Protein AF-A0A7X7MRE0-F1 (afdb_monomer_lite)

Radius of gyration: 24.05 Å; chains: 1; bounding box: 52×18×56 Å

Foldseek 3Di:
DPPPDPDPVVVVVVVVVVVVVVVVVVCCVVCVPVPDDPQDPVNVVVVVVVVVVVVVVD

Secondary structure (DSSP, 8-state):
-BTTBS-HHHHHHHHHHHHHHHHHHHHHHHHTTSSPPP--HHHHHHHHHHHHHHHHH-

Sequence (58 aa):
MIAGIPDPWVAAAYLLSISGAAVCVAYGITNWNKGDEPVGPEDIKWAEEEKEEIEAVL

pLDDT: mean 92.0, std 6.65, range [68.0, 98.62]

Structure (mmCIF, N/CA/C/O backbone):
data_AF-A0A7X7MRE0-F1
#
_entry.id   AF-A0A7X7MRE0-F1
#
loop_
_atom_site.group_PDB
_atom_site.id
_atom_site.type_symbol
_atom_site.label_atom_id
_atom_site.label_alt_id
_atom_site.label_comp_id
_atom_site.label_asym_id
_atom_site.label_entity_id
_atom_site.label_seq_id
_atom_site.pdbx_PDB_ins_code
_atom_site.Cartn_x
_atom_site.Cartn_y
_atom_site.Cartn_z
_atom_site.occupancy
_atom_site.B_iso_or_equiv
_atom_site.auth_seq_id
_atom_site.auth_comp_id
_atom_site.auth_asym_id
_atom_site.auth_atom_id
_atom_site.pdbx_PDB_model_num
ATOM 1 N N . MET A 1 1 ? 19.706 -1.269 -21.031 1.00 68.00 1 MET A N 1
ATOM 2 C CA . MET A 1 1 ? 18.442 -2.028 -21.080 1.00 68.00 1 MET A CA 1
ATOM 3 C C . MET A 1 1 ? 18.305 -2.815 -19.784 1.00 68.00 1 MET A C 1
ATOM 5 O O . MET A 1 1 ? 19.166 -3.638 -19.506 1.00 68.00 1 MET A O 1
ATOM 9 N N . ILE A 1 2 ? 17.293 -2.519 -18.970 1.00 85.94 2 ILE A N 1
ATOM 10 C CA . ILE A 1 2 ? 17.003 -3.174 -17.684 1.00 85.94 2 ILE A CA 1
ATOM 11 C C . ILE A 1 2 ? 15.650 -3.870 -17.838 1.00 85.94 2 ILE A C 1
ATOM 13 O O . ILE A 1 2 ? 14.683 -3.211 -18.200 1.00 85.94 2 ILE A O 1
ATOM 17 N N . ALA A 1 3 ? 15.578 -5.187 -17.618 1.00 83.12 3 ALA A N 1
ATOM 18 C CA . ALA A 1 3 ? 14.340 -5.972 -17.764 1.00 83.12 3 ALA A CA 1
ATOM 19 C C . ALA A 1 3 ? 13.590 -5.749 -19.104 1.00 83.12 3 ALA A C 1
ATOM 21 O O . ALA A 1 3 ? 12.366 -5.704 -19.144 1.00 83.12 3 ALA A O 1
ATOM 22 N N . GLY A 1 4 ? 14.321 -5.559 -20.208 1.00 89.06 4 GLY A N 1
ATOM 23 C CA . GLY A 1 4 ? 13.740 -5.263 -21.528 1.00 89.06 4 GLY A CA 1
ATOM 24 C C . GLY A 1 4 ? 13.375 -3.791 -21.764 1.00 89.06 4 GLY A C 1
ATOM 25 O O . GLY A 1 4 ? 13.072 -3.418 -22.893 1.00 89.06 4 GLY A O 1
ATOM 26 N N . ILE A 1 5 ? 13.479 -2.929 -20.748 1.00 93.94 5 ILE A N 1
ATOM 27 C CA . ILE A 1 5 ? 13.253 -1.485 -20.864 1.00 93.94 5 ILE A CA 1
ATOM 28 C C . ILE A 1 5 ? 14.575 -0.807 -21.264 1.00 93.94 5 ILE A C 1
ATOM 30 O O . ILE A 1 5 ? 15.571 -0.919 -20.538 1.00 93.94 5 ILE A O 1
ATOM 34 N N . PRO A 1 6 ? 14.648 -0.136 -22.428 1.00 94.44 6 PRO A N 1
ATOM 35 C CA . PRO A 1 6 ? 15.890 0.461 -22.914 1.00 94.44 6 PRO A CA 1
ATOM 36 C C . PRO A 1 6 ? 16.315 1.674 -22.083 1.00 94.44 6 PRO A C 1
ATOM 38 O O . PRO A 1 6 ? 17.503 1.791 -21.778 1.00 94.44 6 PRO A O 1
ATOM 41 N N . ASP A 1 7 ? 15.354 2.512 -21.685 1.00 95.44 7 ASP A N 1
ATOM 42 C CA . ASP A 1 7 ? 15.581 3.721 -20.897 1.00 95.44 7 ASP A CA 1
ATOM 43 C C . ASP A 1 7 ? 15.729 3.399 -19.392 1.00 95.44 7 ASP A C 1
ATOM 45 O O . ASP A 1 7 ? 14.794 2.875 -18.775 1.00 95.44 7 ASP A O 1
ATOM 49 N N . PRO A 1 8 ? 16.887 3.695 -18.774 1.00 93.62 8 PRO A N 1
ATOM 50 C CA . PRO A 1 8 ? 17.114 3.410 -17.358 1.00 93.62 8 PRO A CA 1
ATOM 51 C C . PRO A 1 8 ? 16.189 4.181 -16.408 1.00 93.62 8 PRO A C 1
ATOM 53 O O . PRO A 1 8 ? 15.895 3.686 -15.322 1.00 93.62 8 PRO A O 1
ATOM 56 N N . TRP A 1 9 ? 15.724 5.371 -16.797 1.00 96.06 9 TRP A N 1
ATOM 57 C CA . TRP A 1 9 ? 14.873 6.222 -15.967 1.00 96.06 9 TRP A CA 1
ATOM 58 C C . TRP A 1 9 ? 13.444 5.685 -15.895 1.00 96.06 9 TRP A C 1
ATOM 60 O O . TRP A 1 9 ? 12.846 5.634 -14.821 1.00 96.06 9 TRP A O 1
ATOM 70 N N . VAL A 1 10 ? 12.926 5.187 -17.018 1.00 96.12 10 VAL A N 1
ATOM 71 C CA . VAL A 1 10 ? 11.636 4.488 -17.079 1.00 96.12 10 VAL A CA 1
ATOM 72 C C . VAL A 1 10 ? 11.677 3.213 -16.236 1.00 96.12 10 VAL A C 1
ATOM 74 O O . VAL A 1 10 ? 10.758 2.961 -15.458 1.00 96.12 10 VAL A O 1
ATOM 77 N N . ALA A 1 11 ? 12.753 2.425 -16.328 1.00 96.00 11 ALA A N 1
ATOM 78 C CA . ALA A 1 11 ? 12.914 1.234 -15.494 1.00 96.00 11 ALA A CA 1
ATOM 79 C C . ALA A 1 11 ? 12.964 1.581 -13.994 1.00 96.00 11 ALA A C 1
ATOM 81 O O . ALA A 1 11 ? 12.331 0.909 -13.177 1.00 96.00 11 ALA A O 1
ATOM 82 N N . ALA A 1 12 ? 13.673 2.657 -13.635 1.00 95.94 12 ALA A N 1
ATOM 83 C CA . ALA A 1 12 ? 13.737 3.150 -12.264 1.00 95.94 12 ALA A CA 1
ATOM 84 C C . ALA A 1 12 ? 12.363 3.598 -11.745 1.00 95.94 12 ALA A C 1
ATOM 86 O O . ALA A 1 12 ? 12.020 3.272 -10.611 1.00 95.94 12 ALA A O 1
ATOM 87 N N . ALA A 1 13 ? 11.552 4.277 -12.564 1.00 96.62 13 ALA A N 1
ATOM 88 C CA . ALA A 1 13 ? 10.204 4.693 -12.180 1.00 96.62 13 ALA A CA 1
ATOM 89 C C . ALA A 1 13 ? 9.334 3.495 -11.762 1.00 96.62 13 ALA A C 1
ATOM 91 O O . ALA A 1 13 ? 8.754 3.515 -10.679 1.00 96.62 13 ALA A O 1
ATOM 92 N N . TYR A 1 14 ? 9.317 2.417 -12.556 1.00 95.62 14 TYR A N 1
ATOM 93 C CA . TYR A 1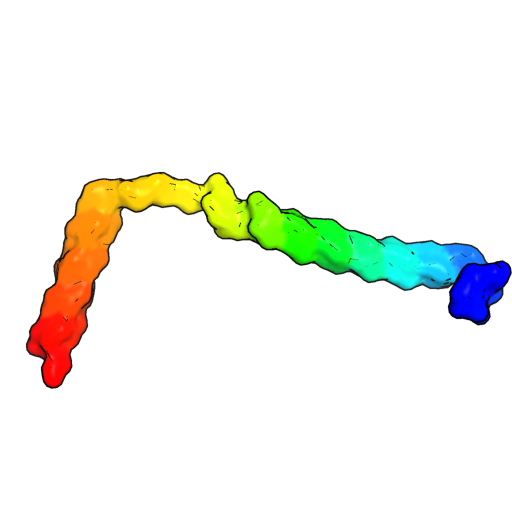 14 ? 8.582 1.195 -12.205 1.00 95.62 14 TYR A CA 1
ATOM 94 C C . TYR A 1 14 ? 9.087 0.552 -10.910 1.00 95.62 14 TYR A C 1
ATOM 96 O O . TYR A 1 14 ? 8.285 0.198 -10.043 1.00 95.62 14 TYR A O 1
ATOM 104 N N . LEU A 1 15 ? 10.409 0.418 -10.759 1.00 96.38 15 LEU A N 1
ATOM 105 C CA . LEU A 1 15 ? 11.004 -0.155 -9.550 1.00 96.38 15 LEU A CA 1
ATOM 106 C C . LEU A 1 15 ? 10.655 0.665 -8.305 1.00 96.38 15 LEU A C 1
ATOM 108 O O . LEU A 1 15 ? 10.298 0.089 -7.276 1.00 96.38 15 LEU A O 1
ATOM 112 N N . LEU A 1 16 ? 10.711 1.994 -8.397 1.00 97.75 16 LEU A N 1
ATOM 113 C CA . LEU A 1 16 ? 10.353 2.890 -7.301 1.00 97.75 16 LEU A CA 1
ATOM 114 C C . LEU A 1 16 ? 8.861 2.821 -6.969 1.00 97.75 16 LEU A C 1
ATOM 116 O O . LEU A 1 16 ? 8.525 2.782 -5.790 1.00 97.75 16 LEU A O 1
ATOM 120 N N . SER A 1 17 ? 7.969 2.746 -7.961 1.00 98.06 17 SER A N 1
ATOM 121 C CA . SER A 1 17 ? 6.529 2.601 -7.712 1.00 98.06 17 SER A CA 1
ATOM 122 C C . SER A 1 17 ? 6.203 1.313 -6.955 1.00 98.06 17 SER A C 1
ATOM 124 O O . SER A 1 17 ? 5.488 1.353 -5.954 1.00 98.06 17 SER A O 1
ATOM 126 N N . ILE A 1 18 ? 6.766 0.178 -7.385 1.00 97.69 18 ILE A N 1
ATOM 127 C CA . ILE A 1 18 ? 6.563 -1.116 -6.714 1.00 97.69 18 ILE A CA 1
ATOM 128 C C . ILE A 1 18 ? 7.164 -1.089 -5.305 1.00 97.69 18 ILE A C 1
ATOM 130 O O . ILE A 1 18 ? 6.519 -1.512 -4.346 1.00 97.69 18 ILE A O 1
ATOM 134 N N . SER A 1 19 ? 8.376 -0.550 -5.162 1.00 98.25 19 SER A N 1
ATOM 135 C CA . SER A 1 19 ? 9.047 -0.439 -3.863 1.00 98.25 19 SER A CA 1
ATOM 136 C C . SER A 1 19 ? 8.276 0.467 -2.901 1.00 98.25 19 SER A C 1
ATOM 138 O O . SER A 1 19 ? 8.122 0.128 -1.732 1.00 98.25 19 SER A O 1
ATOM 140 N N . GLY A 1 20 ? 7.740 1.589 -3.389 1.00 98.38 20 GLY A N 1
ATOM 141 C CA . GLY A 1 20 ? 6.915 2.507 -2.607 1.00 98.38 20 GLY A CA 1
ATOM 142 C C . GLY A 1 20 ? 5.652 1.830 -2.081 1.00 98.38 20 GLY A C 1
ATOM 143 O O . GLY A 1 20 ? 5.378 1.893 -0.885 1.00 98.38 20 GLY A O 1
ATOM 144 N N . ALA A 1 21 ? 4.939 1.096 -2.940 1.00 98.44 21 ALA A N 1
ATOM 145 C CA . ALA A 1 21 ? 3.783 0.310 -2.518 1.00 98.44 21 ALA A CA 1
ATOM 146 C C . ALA A 1 21 ? 4.157 -0.736 -1.451 1.00 98.44 21 ALA A C 1
ATOM 148 O O . ALA A 1 21 ? 3.465 -0.861 -0.440 1.00 98.44 21 ALA A O 1
ATOM 149 N N . ALA A 1 22 ? 5.277 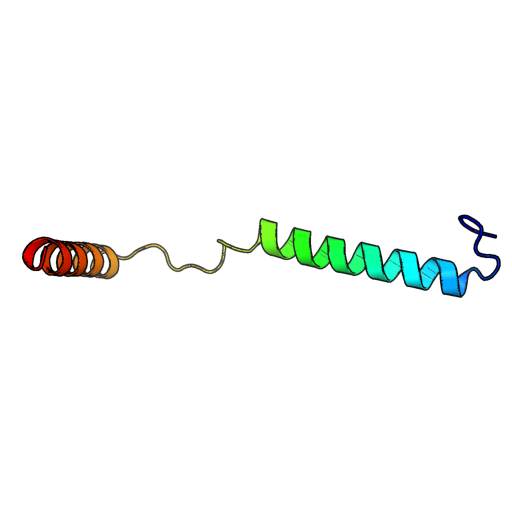-1.443 -1.631 1.00 98.62 22 ALA A N 1
ATOM 150 C CA . ALA A 1 22 ? 5.758 -2.426 -0.663 1.00 98.62 22 ALA A CA 1
ATOM 151 C C . ALA A 1 22 ? 6.090 -1.796 0.702 1.00 98.62 22 ALA A C 1
ATOM 153 O O . ALA A 1 22 ? 5.717 -2.353 1.734 1.00 98.62 22 ALA A O 1
ATOM 154 N N . VAL A 1 23 ? 6.732 -0.621 0.722 1.00 98.44 23 VAL A N 1
ATOM 155 C CA . VAL A 1 23 ? 7.013 0.126 1.959 1.00 98.44 23 VAL A CA 1
ATOM 156 C C . VAL A 1 23 ? 5.717 0.529 2.665 1.00 98.44 23 VAL A C 1
ATOM 158 O O . VAL A 1 23 ? 5.610 0.332 3.874 1.00 98.44 23 VAL A O 1
ATOM 161 N N . CYS A 1 24 ? 4.715 1.032 1.936 1.00 97.88 24 CYS A N 1
ATOM 162 C CA . CYS A 1 24 ? 3.414 1.380 2.514 1.00 97.88 24 CYS A CA 1
ATOM 163 C C . CYS A 1 24 ? 2.726 0.169 3.159 1.00 97.88 24 CYS A C 1
ATOM 165 O O . CYS A 1 24 ? 2.256 0.259 4.293 1.00 97.88 24 CYS A O 1
ATOM 167 N N . VAL A 1 25 ? 2.706 -0.974 2.467 1.00 98.25 25 VAL A N 1
ATOM 168 C CA . VAL A 1 25 ? 2.125 -2.221 2.989 1.00 98.25 25 VAL A CA 1
ATOM 169 C C . VAL A 1 25 ? 2.882 -2.706 4.225 1.00 98.25 25 VAL A C 1
ATOM 171 O O . VAL A 1 25 ? 2.261 -3.009 5.242 1.00 98.25 25 VAL A O 1
ATOM 174 N N . ALA A 1 26 ? 4.216 -2.740 4.175 1.00 98.06 26 ALA A N 1
ATOM 175 C CA . ALA A 1 26 ? 5.043 -3.155 5.305 1.00 98.06 26 ALA A CA 1
ATOM 176 C C . ALA A 1 26 ? 4.834 -2.250 6.529 1.00 98.06 26 ALA A C 1
ATOM 178 O O . ALA A 1 26 ? 4.710 -2.740 7.654 1.00 98.06 26 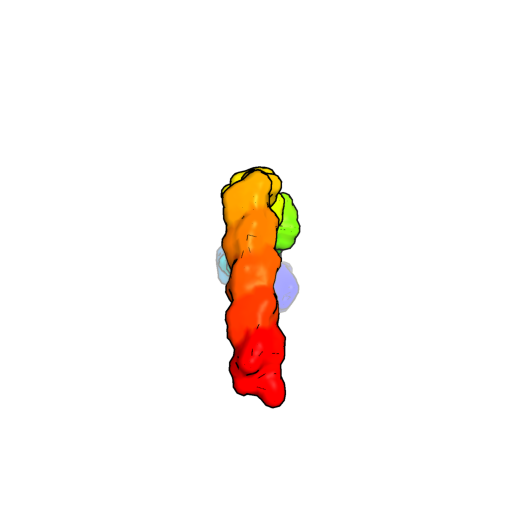ALA A O 1
ATOM 179 N N . TYR A 1 27 ? 4.745 -0.935 6.321 1.00 96.69 27 TYR A N 1
ATOM 180 C CA . TYR A 1 27 ? 4.435 0.006 7.392 1.00 96.69 27 TYR A CA 1
ATOM 181 C C . TYR A 1 27 ? 3.052 -0.262 7.995 1.00 96.69 27 TYR A C 1
ATOM 183 O O . TYR A 1 27 ? 2.941 -0.396 9.211 1.00 96.69 27 TYR A O 1
ATOM 191 N N . GLY A 1 28 ? 2.020 -0.425 7.161 1.00 95.62 28 GLY A N 1
ATOM 192 C CA . GLY A 1 28 ? 0.676 -0.781 7.618 1.00 95.62 28 GLY A CA 1
ATOM 193 C C . GLY A 1 28 ? 0.691 -2.034 8.493 1.00 95.62 28 GLY A C 1
ATOM 194 O O . GLY A 1 28 ? 0.292 -1.975 9.649 1.00 95.62 28 GLY A O 1
ATOM 195 N N . ILE A 1 29 ? 1.260 -3.138 8.003 1.00 96.25 29 ILE A N 1
ATOM 196 C CA . ILE A 1 29 ? 1.332 -4.408 8.748 1.00 96.25 29 ILE A CA 1
ATOM 197 C C . ILE A 1 29 ? 2.082 -4.255 10.081 1.00 96.25 29 ILE A C 1
ATOM 199 O O . ILE A 1 29 ? 1.674 -4.815 11.095 1.00 96.25 29 ILE A O 1
ATOM 203 N N . THR A 1 30 ? 3.184 -3.503 10.109 1.00 94.81 30 THR A N 1
ATOM 204 C CA . THR A 1 30 ? 4.015 -3.362 11.320 1.00 94.81 30 THR A CA 1
ATOM 205 C C . THR A 1 30 ? 3.492 -2.338 12.325 1.00 94.81 30 THR A C 1
ATOM 207 O O . THR A 1 30 ? 3.946 -2.344 13.475 1.00 94.81 30 THR A O 1
ATOM 210 N N . ASN A 1 31 ? 2.581 -1.450 11.918 1.00 93.56 31 ASN A N 1
ATOM 211 C CA . ASN A 1 31 ? 2.111 -0.337 12.740 1.00 93.56 31 ASN A CA 1
ATOM 212 C C . ASN A 1 31 ? 0.595 -0.321 12.980 1.00 93.56 31 ASN A C 1
ATOM 214 O O . ASN A 1 31 ? 0.145 0.487 13.786 1.00 93.56 31 ASN A O 1
ATOM 218 N N . TRP A 1 32 ? -0.186 -1.208 12.351 1.00 90.19 32 TRP A N 1
ATOM 219 C CA . TRP A 1 32 ? -1.655 -1.180 12.439 1.00 90.19 32 TRP A CA 1
ATOM 220 C C . TRP A 1 32 ? -2.214 -1.259 13.865 1.00 90.19 32 TRP A C 1
ATOM 222 O O . TRP A 1 32 ? -3.270 -0.701 14.112 1.00 90.19 32 TRP A O 1
ATOM 232 N N . ASN A 1 33 ? -1.492 -1.889 14.798 1.00 86.31 33 ASN A N 1
ATOM 233 C CA . ASN A 1 33 ? -1.954 -2.129 16.170 1.00 86.31 33 ASN A CA 1
ATOM 234 C C . ASN A 1 33 ? -1.109 -1.417 17.246 1.00 86.31 33 ASN A C 1
ATOM 236 O O . ASN A 1 33 ? -1.077 -1.835 18.398 1.00 86.31 33 ASN A O 1
ATOM 240 N N . LYS A 1 34 ? -0.315 -0.405 16.868 1.00 84.50 34 LYS A N 1
ATOM 241 C CA . LYS A 1 34 ? 0.596 0.299 17.799 1.00 84.50 34 LYS A CA 1
ATOM 242 C C . LYS A 1 34 ? 0.028 1.596 18.376 1.00 84.50 34 LYS A C 1
ATOM 244 O O . LYS A 1 34 ? 0.677 2.191 19.229 1.00 84.50 34 LYS A O 1
ATOM 249 N N . GLY A 1 35 ? -1.110 2.060 17.865 1.00 73.38 35 GLY A N 1
ATOM 250 C CA . GLY A 1 35 ? -1.725 3.332 18.248 1.00 73.38 35 GLY A CA 1
ATOM 251 C C . GLY A 1 35 ? -2.968 3.200 19.120 1.00 73.38 35 GLY A C 1
ATOM 252 O O . GLY A 1 35 ? -3.557 4.229 19.423 1.00 73.38 35 GLY A O 1
ATOM 253 N N . ASP A 1 36 ? -3.370 1.980 19.480 1.00 78.31 36 ASP A N 1
ATOM 254 C CA . ASP A 1 36 ? -4.546 1.773 20.323 1.00 78.31 36 ASP A CA 1
ATOM 255 C C . ASP A 1 36 ? -4.199 2.019 21.791 1.00 78.31 36 ASP A C 1
ATOM 257 O O . ASP A 1 36 ? -3.160 1.559 22.286 1.00 78.31 36 ASP A O 1
ATOM 261 N N . GLU A 1 37 ? -5.065 2.760 22.481 1.00 81.75 37 GLU A N 1
ATOM 262 C CA . GLU A 1 37 ? -5.004 2.844 23.934 1.00 81.75 37 GLU A CA 1
ATOM 263 C C . GLU A 1 37 ? -5.267 1.449 24.521 1.00 81.75 37 GLU A C 1
ATOM 265 O O . GLU A 1 37 ? -6.068 0.678 23.984 1.00 81.75 37 GLU A O 1
ATOM 270 N N . PRO A 1 38 ? -4.558 1.061 25.596 1.00 82.88 38 PRO A N 1
ATOM 271 C CA . PRO A 1 38 ? -4.865 -0.188 26.269 1.00 82.88 38 PRO A CA 1
ATOM 272 C C . PRO A 1 38 ? -6.314 -0.142 26.755 1.00 82.88 38 PRO A C 1
ATOM 274 O O . PRO A 1 38 ? -6.695 0.817 27.419 1.00 82.88 38 PRO A O 1
ATOM 277 N N . VAL A 1 39 ? -7.076 -1.194 26.445 1.00 85.88 39 VAL A N 1
ATOM 278 C CA . VAL A 1 39 ? -8.488 -1.336 26.832 1.00 85.88 39 VAL A CA 1
ATOM 279 C C . VAL A 1 39 ? -8.653 -1.034 28.321 1.00 85.88 39 VAL A C 1
ATOM 281 O O . VAL A 1 39 ? -8.095 -1.738 29.174 1.00 85.88 39 VAL A O 1
ATOM 284 N N . GLY A 1 40 ? -9.395 0.029 28.616 1.00 90.50 40 GLY A N 1
ATOM 285 C CA . GLY A 1 40 ? -9.684 0.478 29.965 1.00 90.50 40 GLY A CA 1
ATOM 286 C C . GLY A 1 40 ? -10.823 -0.320 30.607 1.00 90.50 40 GLY A C 1
ATOM 287 O O . GLY A 1 40 ? -11.585 -1.014 29.929 1.00 90.50 40 GLY A O 1
ATOM 288 N N . PRO A 1 41 ? -10.980 -0.247 31.937 1.00 91.38 41 PRO A N 1
ATOM 289 C CA . PRO A 1 41 ? -12.122 -0.848 32.625 1.00 91.38 41 PRO A CA 1
ATOM 290 C C . PRO A 1 41 ? -13.478 -0.291 32.148 1.00 91.38 41 PRO A C 1
ATOM 292 O O . PRO A 1 41 ? -14.480 -1.003 32.194 1.00 91.38 41 PRO A O 1
ATOM 295 N N . GLU A 1 42 ? -13.523 0.956 31.680 1.00 91.56 42 GLU A N 1
ATOM 296 C CA . GLU A 1 42 ? -14.691 1.586 31.062 1.00 91.56 42 GLU A CA 1
ATOM 297 C C . GLU A 1 42 ? -15.084 0.942 29.727 1.00 91.56 42 GLU A C 1
ATOM 299 O O . GLU A 1 42 ? -16.271 0.695 29.516 1.00 91.56 42 GLU A O 1
ATOM 304 N N . ASP A 1 43 ? -14.110 0.596 28.880 1.00 91.31 43 ASP A N 1
ATOM 305 C CA . ASP A 1 43 ? -14.346 -0.063 27.590 1.00 91.31 43 ASP A CA 1
ATOM 306 C C . ASP A 1 43 ? -14.918 -1.468 27.793 1.00 91.31 43 ASP A C 1
ATOM 308 O O . ASP A 1 43 ? -15.826 -1.891 27.078 1.00 91.31 43 ASP A O 1
ATOM 312 N N . ILE A 1 44 ? -14.421 -2.182 28.811 1.00 92.62 44 ILE A N 1
ATOM 313 C CA . ILE A 1 44 ? -14.921 -3.511 29.188 1.00 92.62 44 ILE A CA 1
ATOM 314 C C . ILE A 1 44 ? -16.378 -3.415 29.645 1.00 92.62 44 ILE A C 1
ATOM 316 O O . ILE A 1 44 ? -17.215 -4.185 29.180 1.00 92.62 44 ILE A O 1
ATOM 320 N N . LYS A 1 45 ? -16.691 -2.457 30.526 1.00 95.25 45 LYS A N 1
ATOM 321 C CA . LYS A 1 45 ? -18.050 -2.270 31.047 1.00 95.25 45 LYS A CA 1
ATOM 322 C C . LYS A 1 45 ? -19.034 -1.898 29.939 1.00 95.25 45 LYS A C 1
ATOM 324 O O . LYS A 1 45 ? -20.128 -2.446 29.895 1.00 95.25 45 LYS A O 1
ATOM 329 N N . TRP A 1 46 ? -18.636 -0.999 29.040 1.00 94.00 46 TRP A N 1
ATOM 3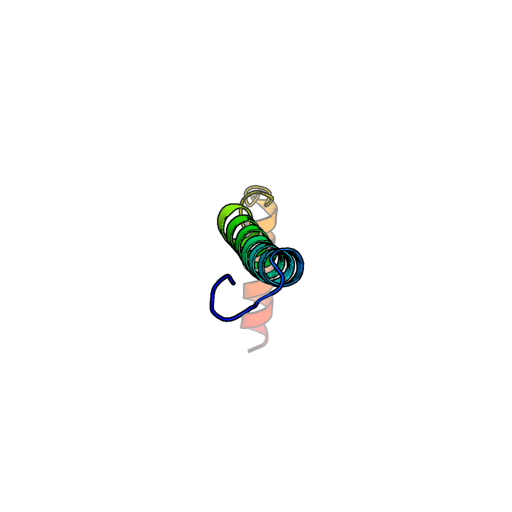30 C CA . TRP A 1 46 ? -19.448 -0.633 27.881 1.00 94.00 46 TRP A CA 1
ATOM 331 C C . TRP A 1 46 ? -19.694 -1.834 26.956 1.00 94.00 46 TRP A C 1
ATOM 333 O O . TRP A 1 46 ? -20.833 -2.077 26.570 1.00 94.00 46 TRP A O 1
ATOM 343 N N . ALA A 1 47 ? -18.659 -2.628 26.659 1.00 93.75 47 ALA A N 1
ATOM 344 C CA . ALA A 1 47 ? -18.787 -3.803 25.799 1.00 93.75 47 ALA A CA 1
ATOM 345 C C . ALA A 1 47 ? -19.690 -4.896 26.403 1.00 93.75 47 ALA A C 1
ATOM 347 O O . ALA A 1 47 ? -20.387 -5.598 25.669 1.00 93.75 47 ALA A O 1
ATOM 348 N N . GLU A 1 48 ? -19.683 -5.060 27.729 1.00 94.56 48 GLU A N 1
ATOM 349 C CA . GLU A 1 48 ? -20.607 -5.957 28.433 1.00 94.56 48 GLU A CA 1
ATOM 350 C C . GLU A 1 48 ? -22.054 -5.450 28.361 1.00 94.56 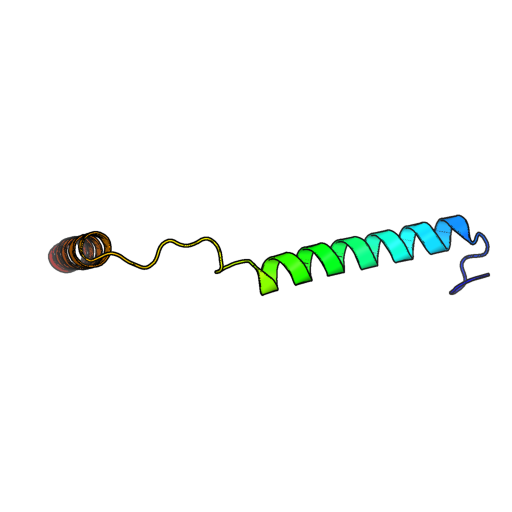48 GLU A C 1
ATOM 352 O O . GLU A 1 48 ? -22.938 -6.219 27.985 1.00 94.56 48 GLU A O 1
ATOM 357 N N . GLU A 1 49 ? -22.286 -4.165 28.651 1.00 94.56 49 GLU A N 1
ATOM 358 C CA . GLU A 1 49 ? -23.617 -3.541 28.582 1.00 94.56 49 GLU A CA 1
ATOM 359 C C . GLU A 1 49 ? -24.209 -3.626 27.166 1.00 94.56 49 GLU A C 1
ATOM 361 O O . GLU A 1 49 ? -25.351 -4.050 26.994 1.00 94.56 49 GLU A O 1
ATOM 366 N N . GLU A 1 50 ? -23.423 -3.305 26.136 1.00 92.50 50 GLU A N 1
ATOM 367 C CA . GLU A 1 50 ? -23.873 -3.350 24.741 1.00 92.50 50 GLU A CA 1
ATOM 368 C C . GLU A 1 50 ? -24.222 -4.782 24.301 1.00 92.50 50 GLU A C 1
ATOM 370 O O . GLU A 1 50 ? -25.199 -5.011 23.584 1.00 92.50 50 GLU A O 1
ATOM 375 N N . LYS A 1 51 ? -23.466 -5.778 24.774 1.00 94.00 51 LYS A N 1
ATOM 376 C CA . LYS A 1 51 ? -23.750 -7.186 24.494 1.00 94.00 51 LYS A CA 1
ATOM 377 C C . LYS A 1 51 ? -25.040 -7.657 25.170 1.00 94.00 51 LYS A C 1
ATOM 379 O O . LYS A 1 51 ? -25.829 -8.345 24.524 1.00 94.00 51 LYS A O 1
ATOM 384 N N . GLU A 1 52 ? -25.261 -7.286 26.432 1.00 94.25 52 GLU A N 1
ATOM 385 C CA . GLU A 1 52 ? -26.505 -7.596 27.149 1.00 94.25 52 GLU A CA 1
ATOM 386 C C . GLU A 1 52 ? -27.722 -6.945 26.478 1.00 94.25 52 GLU A C 1
ATOM 388 O O . GLU A 1 52 ? -28.745 -7.609 26.303 1.00 94.25 52 GLU A O 1
ATOM 393 N N . GLU A 1 53 ? -27.616 -5.684 26.044 1.00 92.75 53 GLU A N 1
ATOM 394 C CA . GLU A 1 53 ? -28.684 -4.999 25.307 1.00 92.75 53 GLU A CA 1
ATOM 395 C C . GLU A 1 53 ? -29.022 -5.704 23.986 1.00 92.75 53 GLU A C 1
ATOM 397 O O . GLU A 1 53 ? -30.198 -5.908 23.681 1.00 92.75 53 GLU A O 1
ATOM 402 N N . ILE A 1 54 ? -28.013 -6.114 23.209 1.00 92.81 54 ILE A N 1
ATOM 403 C CA . ILE A 1 54 ? -28.218 -6.827 21.939 1.00 92.81 54 ILE A CA 1
ATOM 404 C C . ILE A 1 54 ? -28.860 -8.200 22.175 1.00 92.81 54 ILE A C 1
ATOM 406 O O . ILE A 1 54 ? -29.805 -8.561 21.472 1.00 92.81 54 ILE A O 1
ATOM 410 N N . GLU A 1 55 ? -28.366 -8.969 23.149 1.00 90.69 55 GLU A N 1
ATOM 411 C CA . GLU A 1 55 ? -28.899 -10.299 23.471 1.00 90.69 55 GLU A CA 1
ATOM 412 C C . GLU A 1 55 ? -30.323 -10.233 24.039 1.00 90.69 55 GLU A C 1
ATOM 414 O O . GLU A 1 55 ? -31.126 -11.117 23.760 1.00 90.69 55 GLU A O 1
ATOM 419 N N . ALA A 1 56 ? -30.675 -9.180 24.782 1.00 89.62 56 ALA A N 1
ATOM 420 C CA . ALA A 1 56 ? -32.022 -8.993 25.321 1.00 89.62 56 ALA A CA 1
ATOM 421 C C . ALA A 1 56 ? -33.087 -8.685 24.249 1.00 89.62 56 ALA A C 1
ATOM 423 O O . ALA A 1 56 ? -34.284 -8.821 24.516 1.00 89.62 56 ALA A O 1
ATOM 42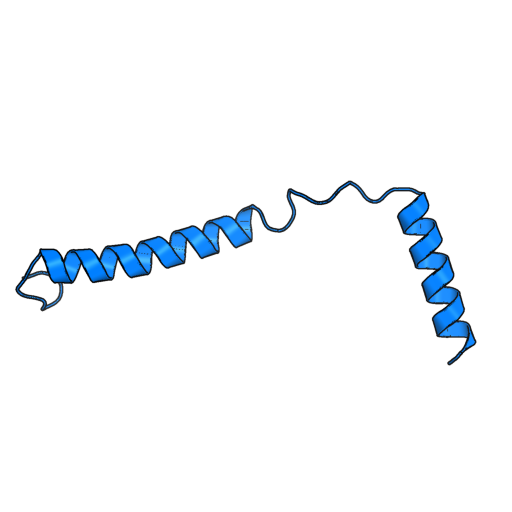4 N N . VAL A 1 57 ? -32.672 -8.245 23.057 1.00 89.56 57 VAL A N 1
ATOM 425 C CA . VAL A 1 57 ? -33.560 -7.883 21.938 1.00 89.56 57 VAL A CA 1
ATOM 426 C C . VAL A 1 57 ? -33.716 -9.031 20.921 1.00 89.56 57 VAL A C 1
ATOM 428 O O . VAL A 1 57 ? -34.577 -8.947 20.040 1.00 89.56 57 VAL A O 1
ATOM 431 N N . LEU A 1 58 ? -32.923 -10.104 21.040 1.00 73.94 58 LEU A N 1
ATOM 432 C CA . LEU A 1 58 ? -32.934 -11.279 20.157 1.00 73.94 58 LEU A CA 1
ATOM 433 C C . LEU A 1 58 ? -33.856 -12.399 20.674 1.00 73.94 58 LEU A C 1
ATOM 435 O O . LEU A 1 58 ? -34.544 -13.014 19.826 1.00 73.94 58 LEU A O 1
#